Protein AF-A0A7C8YTS1-F1 (afdb_monomer_lite)

Foldseek 3Di:
DPDDAAWALLVLQQQDQAAEEEFDPVVQVVCVVVVNSRYTYHPPGFDLAADPDAQDDQVPNVVVVRCVVSVNSLPNHQAYEQAYDQDRRSVNRLVNCCSSSPVNRYDYDDDDD

pLDDT: mean 94.95, std 5.88, range [52.44, 98.81]

InterPro domains:
  IPR006171 TOPRIM domain [PF13662] (18-103)
  IPR006171 TOPRIM domain [SM00493] (17-106)
  IPR027032 Twinkle-like protein [PTHR12873] (3-113)
  IPR034154 Archaeal primase DnaG/twinkle-like, TOPRIM domain [cd01029] (19-112)

Secondary structure (DSSP, 8-state):
-------BTGGGGTT-SEEEEESSHHHHHHHHHTT--SEEE-SS---SS--SSPPPPTTT-GGGHHHHHTHHHHTT-SEEEEE--SSHHHHHHHHHHHHHH-GGGEEE-----

Sequence (113 aa):
ADTEKIFYGLDDIRNASDIIIVEGEIDKLAMEEAGFLNCVSVPDGAPPKISSKDVPAPDQDTKYQYLWNCKEYFEKASRIILATDGDPPGQALAEELARRLGRERCWRVKWPK

Organism: Opuntia streptacantha (NCBI:txid393608)

Structure (mmCIF, N/CA/C/O backbone):
data_AF-A0A7C8YTS1-F1
#
_entry.id   AF-A0A7C8YTS1-F1
#
loop_
_atom_site.group_PDB
_atom_site.id
_atom_site.type_symbol
_atom_site.label_atom_id
_atom_site.label_alt_id
_atom_site.label_comp_id
_atom_site.label_asym_id
_atom_site.label_entity_id
_atom_site.label_seq_id
_atom_site.pdbx_PDB_ins_code
_atom_site.Cartn_x
_atom_site.Cartn_y
_atom_site.Cartn_z
_atom_site.occupancy
_atom_site.B_iso_or_equiv
_atom_site.auth_seq_id
_atom_site.auth_comp_id
_atom_site.auth_asym_id
_atom_site.auth_atom_id
_atom_site.pdbx_PDB_model_num
ATOM 1 N N . ALA A 1 1 ? 1.771 22.086 -10.070 1.00 52.44 1 ALA A N 1
ATOM 2 C CA . ALA A 1 1 ? 0.427 21.520 -9.867 1.00 52.44 1 ALA A CA 1
ATOM 3 C C . ALA A 1 1 ? 0.248 21.376 -8.369 1.00 52.44 1 ALA A C 1
ATOM 5 O O . ALA A 1 1 ? 1.112 20.779 -7.742 1.00 52.44 1 ALA A O 1
ATOM 6 N N . ASP A 1 2 ? -0.765 22.029 -7.811 1.00 68.81 2 ASP A N 1
ATOM 7 C CA . ASP A 1 2 ? -0.973 22.207 -6.367 1.00 68.81 2 ASP A CA 1
ATOM 8 C C . ASP A 1 2 ? -1.916 21.117 -5.830 1.00 68.81 2 ASP A C 1
ATOM 10 O O . ASP A 1 2 ? -2.982 21.386 -5.288 1.00 68.81 2 ASP A O 1
ATOM 14 N N . THR A 1 3 ? -1.594 19.861 -6.143 1.00 81.25 3 THR A N 1
ATOM 15 C CA . THR A 1 3 ? -2.455 18.707 -5.865 1.00 81.25 3 THR A CA 1
ATOM 16 C C . THR A 1 3 ? -1.690 17.688 -5.046 1.00 81.25 3 THR A C 1
ATOM 18 O O . THR A 1 3 ? -0.566 17.320 -5.399 1.00 81.25 3 THR A O 1
ATOM 21 N N . GLU A 1 4 ? -2.309 17.214 -3.972 1.00 87.00 4 GLU A N 1
ATOM 22 C CA . GLU A 1 4 ? -1.727 16.196 -3.109 1.00 87.00 4 GLU A CA 1
ATOM 23 C C . GLU A 1 4 ? -1.659 14.845 -3.819 1.00 87.00 4 GLU A C 1
ATOM 25 O O . GLU A 1 4 ? -2.577 14.430 -4.527 1.00 87.00 4 GLU A O 1
ATOM 30 N N . LYS A 1 5 ? -0.548 14.139 -3.612 1.00 92.12 5 LYS A N 1
ATOM 31 C CA . LYS A 1 5 ? -0.393 12.769 -4.084 1.00 92.12 5 LYS A CA 1
ATOM 32 C C . LYS A 1 5 ? -1.095 11.828 -3.106 1.00 92.12 5 LYS A C 1
ATOM 34 O O . LYS A 1 5 ? -0.799 11.874 -1.913 1.00 92.12 5 LYS A O 1
ATOM 39 N N . ILE A 1 6 ? -1.997 10.995 -3.613 1.00 96.38 6 ILE A N 1
ATOM 40 C CA . ILE A 1 6 ? -2.816 10.054 -2.836 1.00 96.38 6 ILE A CA 1
ATOM 41 C C . ILE A 1 6 ? -2.876 8.690 -3.534 1.00 96.38 6 ILE A C 1
ATOM 43 O O . ILE A 1 6 ? -2.439 8.555 -4.675 1.00 96.38 6 ILE A O 1
ATOM 47 N N . PHE A 1 7 ? -3.421 7.687 -2.849 1.00 97.75 7 PHE A N 1
ATOM 48 C CA . PHE A 1 7 ? -3.744 6.391 -3.446 1.00 97.75 7 PHE A CA 1
ATOM 49 C C . PHE A 1 7 ? -4.940 6.474 -4.402 1.00 97.75 7 PHE A C 1
ATOM 51 O O . PHE A 1 7 ? -5.879 7.237 -4.165 1.00 97.75 7 PHE A O 1
ATOM 58 N N . TYR A 1 8 ? -4.957 5.618 -5.424 1.00 97.88 8 TYR A N 1
ATOM 59 C CA . TYR A 1 8 ? -6.164 5.370 -6.214 1.00 97.88 8 TYR A CA 1
ATOM 60 C C . TYR A 1 8 ? -7.085 4.386 -5.472 1.00 97.88 8 TYR A C 1
ATOM 62 O O . TYR A 1 8 ? -6.616 3.355 -4.991 1.00 97.88 8 TYR A O 1
ATOM 70 N N . GLY A 1 9 ? -8.382 4.706 -5.365 1.00 97.31 9 GLY A N 1
ATOM 71 C CA . GLY A 1 9 ? -9.376 3.897 -4.634 1.00 97.31 9 GLY A CA 1
ATOM 72 C C . GLY A 1 9 ? -9.523 4.225 -3.140 1.00 97.31 9 GLY A C 1
ATOM 73 O O . GLY A 1 9 ? -9.987 3.399 -2.368 1.00 97.31 9 GLY A O 1
ATOM 74 N N . LEU A 1 10 ? -9.105 5.410 -2.682 1.00 96.75 10 LEU A N 1
ATOM 75 C CA . LEU A 1 10 ? -9.022 5.717 -1.245 1.00 96.75 10 LEU A CA 1
ATOM 76 C C . LEU A 1 10 ? -10.364 5.605 -0.484 1.00 96.75 10 LEU A C 1
ATOM 78 O O . LEU A 1 10 ? -10.385 5.234 0.691 1.00 96.75 10 LEU A O 1
ATOM 82 N N . ASP A 1 11 ? -11.489 5.889 -1.146 1.00 96.38 11 ASP A N 1
ATOM 83 C CA . ASP A 1 11 ? -12.825 5.750 -0.547 1.00 96.38 11 ASP A CA 1
ATOM 84 C C . ASP A 1 11 ? -13.157 4.294 -0.172 1.00 96.38 11 ASP A C 1
ATOM 86 O O . ASP A 1 11 ? -13.862 4.061 0.814 1.00 96.38 11 ASP A O 1
ATOM 90 N N . ASP A 1 12 ? -12.571 3.329 -0.883 1.00 96.81 12 ASP A N 1
ATOM 91 C CA . ASP A 1 12 ? -12.811 1.892 -0.724 1.00 96.81 12 ASP A CA 1
ATOM 92 C C . ASP A 1 12 ? -12.248 1.351 0.608 1.00 96.81 12 ASP A C 1
ATOM 94 O O . ASP A 1 12 ? -12.662 0.300 1.101 1.00 96.81 12 ASP A O 1
ATOM 98 N N . ILE A 1 13 ? -11.335 2.095 1.251 1.00 96.94 13 ILE A N 1
ATOM 99 C CA . ILE A 1 13 ? -10.650 1.667 2.483 1.00 96.94 13 ILE A CA 1
ATOM 100 C C . ILE A 1 13 ? -11.037 2.455 3.741 1.00 96.94 13 ILE A C 1
ATOM 102 O O . ILE A 1 13 ? -10.593 2.097 4.831 1.00 96.94 13 ILE A O 1
ATOM 106 N N . ARG A 1 14 ? -11.896 3.486 3.649 1.00 93.00 14 ARG A N 1
ATOM 107 C CA . ARG A 1 14 ? -12.185 4.454 4.741 1.00 93.00 14 ARG A CA 1
ATOM 108 C C . ARG A 1 14 ? -12.579 3.830 6.093 1.00 93.00 14 ARG A C 1
ATOM 110 O O . ARG A 1 14 ? -12.416 4.462 7.134 1.00 93.00 14 ARG A O 1
ATOM 117 N N . ASN A 1 15 ? -13.100 2.603 6.112 1.00 91.44 15 ASN A N 1
ATOM 118 C CA . ASN A 1 15 ? -13.419 1.866 7.342 1.00 91.44 15 ASN A CA 1
ATOM 119 C C . ASN A 1 15 ? -13.031 0.380 7.276 1.00 91.44 15 ASN A C 1
ATOM 121 O O . ASN A 1 15 ? -13.584 -0.433 8.018 1.00 91.44 15 ASN A O 1
ATOM 125 N N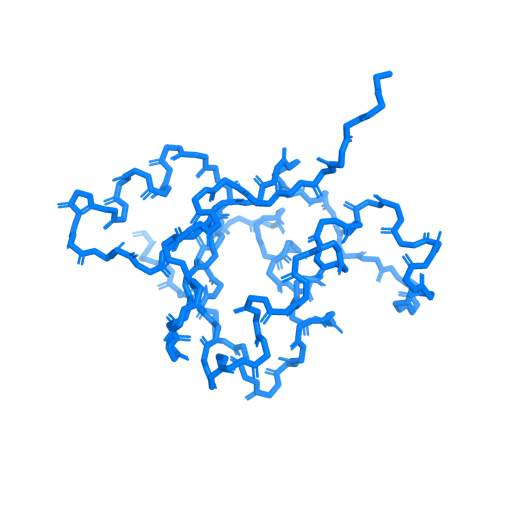 . ALA A 1 16 ? -12.117 0.013 6.381 1.00 95.44 16 ALA A N 1
ATOM 126 C CA . ALA A 1 16 ? -11.730 -1.375 6.197 1.00 95.44 16 ALA A CA 1
ATO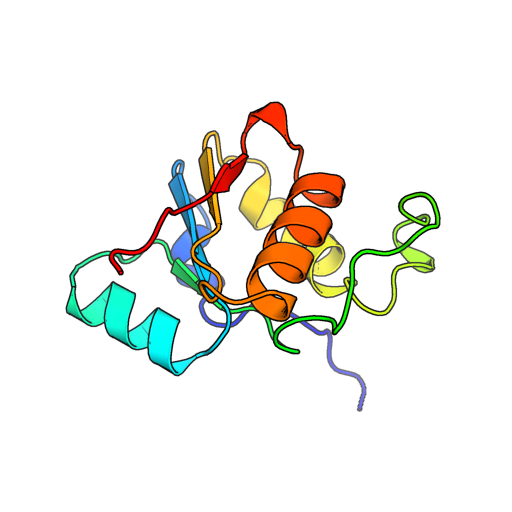M 127 C C . ALA A 1 16 ? -10.766 -1.830 7.308 1.00 95.44 16 ALA A C 1
ATOM 129 O O . ALA A 1 16 ? -9.822 -1.125 7.665 1.00 95.44 16 ALA A O 1
ATOM 130 N N . SER A 1 17 ? -11.003 -3.019 7.870 1.00 96.12 17 SER A N 1
ATOM 131 C CA . SER A 1 17 ? -10.076 -3.653 8.821 1.00 96.12 17 SER A CA 1
ATOM 132 C C . SER A 1 17 ? -8.899 -4.321 8.109 1.00 96.12 17 SER A C 1
ATOM 134 O O . SER A 1 17 ? -7.774 -4.303 8.606 1.00 96.12 17 SER A O 1
ATOM 136 N N . ASP A 1 18 ? -9.178 -4.878 6.931 1.00 97.75 18 ASP A N 1
ATOM 137 C CA . ASP A 1 18 ? -8.206 -5.435 6.004 1.00 97.75 18 ASP A CA 1
ATOM 138 C C . ASP A 1 18 ? -8.064 -4.471 4.826 1.00 97.75 18 ASP A C 1
ATOM 140 O O . ASP A 1 18 ? -9.074 -4.063 4.259 1.00 97.75 18 ASP A O 1
ATOM 144 N N . ILE A 1 19 ? -6.843 -4.137 4.425 1.00 98.62 19 ILE A N 1
ATOM 145 C CA . ILE A 1 19 ? -6.570 -3.304 3.248 1.00 98.62 19 ILE A CA 1
ATOM 146 C C . ILE A 1 19 ? -5.604 -4.040 2.334 1.00 98.62 19 ILE A C 1
ATOM 148 O O . ILE A 1 19 ? -4.615 -4.595 2.807 1.00 98.62 19 ILE A O 1
ATOM 152 N N . ILE A 1 20 ? -5.861 -4.018 1.031 1.00 98.81 20 ILE A N 1
ATOM 153 C CA . ILE A 1 20 ? -4.959 -4.542 0.008 1.00 98.81 20 ILE A CA 1
ATOM 154 C C . ILE A 1 20 ? -4.303 -3.364 -0.711 1.00 98.81 20 ILE A C 1
ATOM 156 O O . ILE A 1 20 ? -4.983 -2.427 -1.121 1.00 98.81 20 ILE A O 1
ATOM 160 N N . ILE A 1 21 ? -2.980 -3.404 -0.846 1.00 98.75 21 ILE A N 1
ATOM 161 C CA . ILE A 1 21 ? -2.216 -2.445 -1.643 1.00 98.75 21 ILE A CA 1
ATOM 162 C C . ILE A 1 21 ? -1.597 -3.191 -2.820 1.00 98.75 21 ILE A C 1
ATOM 164 O O . ILE A 1 21 ? -0.808 -4.117 -2.611 1.00 98.75 21 ILE A O 1
ATOM 168 N N . VAL A 1 22 ? -1.934 -2.761 -4.031 1.00 98.69 22 VAL A N 1
ATOM 169 C CA . VAL A 1 22 ? -1.358 -3.236 -5.298 1.00 98.69 22 VAL A CA 1
ATOM 170 C C . VAL A 1 22 ? -0.497 -2.151 -5.949 1.00 98.69 22 VAL A C 1
ATOM 172 O O . VAL A 1 22 ? -0.447 -1.010 -5.476 1.00 98.69 22 VAL A O 1
ATOM 175 N N . GLU A 1 23 ? 0.227 -2.509 -7.008 1.00 97.88 23 GLU A N 1
ATOM 176 C CA . GLU A 1 23 ? 1.165 -1.595 -7.656 1.00 97.88 23 GLU A CA 1
ATOM 177 C C . GLU A 1 23 ? 0.487 -0.655 -8.660 1.00 97.88 23 GLU A C 1
ATOM 179 O O . GLU A 1 23 ? 0.703 0.554 -8.576 1.00 97.88 23 GLU A O 1
ATOM 184 N N . GLY A 1 24 ? -0.351 -1.182 -9.560 1.00 97.75 24 GLY A N 1
ATOM 185 C CA . GLY A 1 24 ? -0.997 -0.401 -10.619 1.00 97.75 24 GLY A CA 1
ATOM 186 C C . GLY A 1 24 ? -2.516 -0.283 -10.490 1.00 97.75 24 GLY A C 1
ATOM 187 O O . GLY A 1 24 ? -3.179 -1.071 -9.814 1.00 97.75 24 GLY A O 1
ATOM 188 N N . GLU A 1 25 ? -3.103 0.697 -11.182 1.00 98.19 25 GLU A N 1
ATOM 189 C CA . GLU A 1 25 ? -4.558 0.895 -11.197 1.00 98.19 25 GLU A CA 1
ATOM 190 C C . GLU A 1 25 ? -5.299 -0.300 -11.811 1.00 98.19 25 GLU A C 1
ATOM 192 O O . GLU A 1 25 ? -6.380 -0.658 -11.347 1.00 98.19 25 GLU A O 1
ATOM 197 N N . ILE A 1 26 ? -4.712 -0.954 -12.821 1.00 98.25 26 ILE A N 1
ATOM 198 C CA . ILE A 1 26 ? -5.303 -2.145 -13.455 1.00 98.25 26 ILE A CA 1
ATOM 199 C C . ILE A 1 26 ? -5.401 -3.300 -12.454 1.00 98.25 26 ILE A C 1
ATOM 201 O O . ILE A 1 26 ? -6.421 -3.986 -12.429 1.00 98.25 26 ILE A O 1
ATOM 205 N N . ASP A 1 27 ? -4.400 -3.481 -11.591 1.00 98.12 27 ASP A N 1
ATOM 206 C CA . ASP A 1 27 ? -4.445 -4.511 -10.554 1.00 98.12 27 ASP A CA 1
ATOM 207 C C . ASP A 1 27 ? -5.551 -4.214 -9.545 1.00 98.12 27 ASP A C 1
ATOM 209 O O . ASP A 1 27 ? -6.260 -5.124 -9.127 1.00 98.12 27 ASP A O 1
ATOM 213 N N . LYS A 1 28 ? -5.764 -2.938 -9.193 1.00 98.44 28 LYS A N 1
ATOM 214 C CA . LYS A 1 28 ? -6.852 -2.550 -8.283 1.00 98.44 28 LYS A CA 1
ATOM 215 C C . LYS A 1 28 ? -8.200 -2.915 -8.889 1.00 98.44 28 LYS A C 1
ATOM 217 O O . LYS A 1 28 ? -9.025 -3.513 -8.205 1.00 98.44 28 LYS A O 1
ATOM 222 N N . LEU A 1 29 ? -8.401 -2.605 -10.170 1.00 98.50 29 LEU A N 1
ATOM 223 C CA . LEU A 1 29 ? -9.618 -2.984 -10.890 1.00 98.50 29 LEU A CA 1
ATOM 224 C C . LEU A 1 29 ? -9.773 -4.511 -10.960 1.00 98.50 29 LEU A C 1
ATOM 226 O O . LEU A 1 29 ? -10.862 -5.024 -10.737 1.00 98.50 29 LEU A O 1
ATOM 230 N N . ALA A 1 30 ? -8.690 -5.257 -11.193 1.00 98.38 30 ALA A N 1
ATOM 231 C CA . ALA A 1 30 ? -8.728 -6.719 -11.191 1.00 98.38 30 ALA A CA 1
ATOM 232 C C . ALA A 1 30 ? -9.114 -7.296 -9.816 1.00 98.38 30 ALA A C 1
ATOM 234 O O . ALA A 1 30 ? -9.852 -8.280 -9.743 1.00 98.38 30 ALA A O 1
ATOM 235 N N . MET A 1 31 ? -8.656 -6.677 -8.723 1.00 98.19 31 MET A N 1
ATOM 236 C CA . MET A 1 31 ? -9.063 -7.041 -7.364 1.00 98.19 31 MET A CA 1
ATOM 237 C C . MET A 1 31 ? -10.559 -6.791 -7.144 1.00 98.19 31 MET A C 1
ATOM 239 O O . MET A 1 31 ? -11.236 -7.657 -6.589 1.00 98.19 31 MET A O 1
ATOM 243 N N . GLU A 1 32 ? -11.096 -5.668 -7.629 1.00 97.62 32 GLU A N 1
ATOM 244 C CA . GLU A 1 32 ? -12.534 -5.378 -7.561 1.00 97.62 32 GLU A CA 1
ATOM 245 C C . GLU A 1 32 ? -13.376 -6.369 -8.364 1.00 97.62 32 GLU A C 1
ATOM 247 O O . GLU A 1 32 ? -14.358 -6.893 -7.837 1.00 97.62 32 GLU A O 1
ATOM 252 N N . GLU A 1 33 ? -12.968 -6.687 -9.594 1.00 98.44 33 GLU A N 1
ATOM 253 C CA . GLU A 1 33 ? -13.613 -7.710 -10.430 1.00 98.44 33 GLU A CA 1
ATOM 254 C C . GLU A 1 33 ? -13.608 -9.089 -9.748 1.00 98.44 33 GLU A C 1
ATOM 256 O O . GLU A 1 33 ? -14.557 -9.864 -9.867 1.00 98.44 33 GLU A O 1
ATOM 261 N N . ALA A 1 34 ? -12.565 -9.391 -8.969 1.00 97.88 34 ALA A N 1
ATOM 262 C CA . ALA A 1 34 ? -12.475 -10.602 -8.156 1.00 97.88 34 ALA A CA 1
ATOM 263 C C . ALA A 1 34 ? -13.268 -10.532 -6.829 1.00 97.88 34 ALA A C 1
ATOM 265 O O . ALA A 1 34 ? -13.284 -11.508 -6.076 1.00 97.88 34 ALA A O 1
ATOM 266 N N . GLY A 1 35 ? -13.940 -9.414 -6.536 1.00 98.06 35 GLY A N 1
ATOM 267 C CA . GLY A 1 35 ? -14.771 -9.213 -5.345 1.00 98.06 35 GLY A CA 1
ATOM 268 C C . GLY A 1 35 ? -14.038 -8.643 -4.125 1.00 98.06 35 GLY A C 1
ATOM 269 O O . GLY A 1 35 ? -14.613 -8.596 -3.035 1.00 98.06 35 GLY A O 1
ATOM 270 N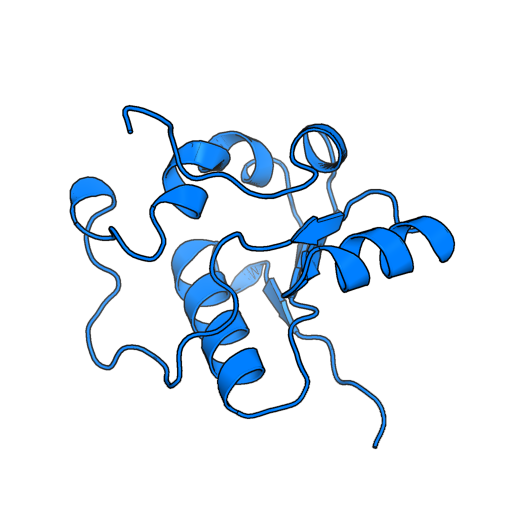 N . PHE A 1 36 ? -12.789 -8.199 -4.276 1.00 97.94 36 PHE A N 1
ATOM 271 C CA . PHE A 1 36 ? -12.013 -7.549 -3.219 1.00 97.94 36 PHE A CA 1
ATOM 272 C C . PHE A 1 36 ? -12.144 -6.027 -3.308 1.00 97.94 36 PHE A C 1
ATOM 274 O O . PHE A 1 36 ? -11.362 -5.347 -3.967 1.00 97.94 36 PHE A O 1
ATOM 281 N N . LEU A 1 37 ? -13.136 -5.493 -2.598 1.00 97.06 37 LEU A N 1
ATOM 282 C CA . LEU A 1 37 ? -13.502 -4.070 -2.622 1.00 97.06 37 LEU A CA 1
ATOM 283 C C . LEU A 1 37 ? -12.733 -3.209 -1.610 1.00 97.06 37 LEU A C 1
ATOM 285 O O . LEU A 1 37 ? -13.109 -2.079 -1.356 1.00 97.06 37 LEU A O 1
ATOM 289 N N . ASN A 1 38 ? -11.700 -3.747 -0.969 1.00 98.00 38 ASN A N 1
ATOM 290 C CA . ASN A 1 38 ? -10.887 -3.078 0.049 1.00 98.00 38 ASN A CA 1
ATOM 291 C C . ASN A 1 38 ? -9.447 -2.883 -0.453 1.00 98.00 38 ASN A C 1
ATOM 293 O O . ASN A 1 38 ? -8.483 -3.204 0.249 1.00 98.00 38 ASN A O 1
ATOM 297 N N . CYS A 1 39 ? -9.308 -2.421 -1.697 1.00 98.50 39 CYS A N 1
ATOM 298 C CA . CYS A 1 39 ? -8.048 -2.376 -2.430 1.00 98.50 39 CYS A CA 1
ATOM 299 C C . CYS A 1 39 ? -7.714 -0.964 -2.925 1.00 98.50 39 CYS A C 1
ATOM 301 O O . CYS A 1 39 ? -8.569 -0.265 -3.461 1.00 98.50 39 CYS A O 1
ATOM 303 N N . VAL A 1 40 ? -6.442 -0.586 -2.811 1.00 98.69 40 VAL A N 1
ATOM 304 C CA . VAL A 1 40 ? -5.882 0.655 -3.359 1.00 98.69 40 VAL A CA 1
ATOM 305 C C . VAL A 1 40 ? -4.619 0.376 -4.169 1.00 98.69 40 VAL A C 1
ATOM 307 O O . VAL A 1 40 ? -3.907 -0.584 -3.875 1.00 98.69 40 VAL A O 1
ATOM 310 N N . SER A 1 41 ? -4.295 1.229 -5.144 1.00 98.62 41 SER A N 1
ATOM 311 C CA . SER A 1 41 ? -2.995 1.192 -5.834 1.00 98.62 41 SER A CA 1
ATOM 312 C C . SER A 1 41 ? -2.127 2.402 -5.494 1.00 98.62 41 SER A C 1
ATOM 314 O O . SER A 1 41 ? -2.630 3.494 -5.193 1.00 98.62 41 SER A O 1
ATOM 316 N N . VAL A 1 42 ? -0.806 2.202 -5.503 1.00 98.12 42 VAL A N 1
ATOM 317 C CA . VAL A 1 42 ? 0.153 3.298 -5.307 1.00 98.12 42 VAL A CA 1
ATOM 318 C C . VAL A 1 42 ? 0.187 4.221 -6.537 1.00 98.12 42 VAL A C 1
ATOM 320 O O . VAL A 1 42 ? -0.020 3.759 -7.653 1.00 98.12 42 VAL A O 1
ATOM 323 N N . PRO A 1 43 ? 0.484 5.520 -6.371 1.00 95.44 43 PRO A N 1
ATOM 324 C CA . PRO A 1 43 ? 0.445 6.479 -7.481 1.00 95.44 43 PRO A CA 1
ATOM 325 C C . PRO A 1 43 ? 1.698 6.505 -8.377 1.00 95.44 43 PRO A C 1
ATOM 327 O O . PRO A 1 43 ? 1.648 7.084 -9.455 1.00 95.44 43 PRO A O 1
ATOM 330 N N . ASP A 1 44 ? 2.833 5.946 -7.936 1.00 91.31 44 ASP A N 1
ATOM 331 C CA . ASP A 1 44 ? 4.130 6.051 -8.641 1.00 91.31 44 ASP A CA 1
ATOM 332 C C . ASP A 1 44 ? 4.773 4.697 -8.988 1.00 91.31 44 ASP A C 1
ATOM 334 O O . ASP A 1 44 ? 5.951 4.654 -9.358 1.00 91.31 44 ASP A O 1
ATOM 338 N N . GLY A 1 45 ? 4.043 3.591 -8.821 1.00 90.69 45 GLY A N 1
ATOM 339 C CA . GLY A 1 45 ? 4.589 2.240 -8.972 1.00 90.69 45 GLY A CA 1
ATOM 340 C C . GLY A 1 45 ? 5.788 1.946 -8.057 1.00 90.69 45 GLY A C 1
ATOM 341 O O . GLY A 1 45 ? 6.014 2.608 -7.032 1.00 90.69 45 GLY A O 1
ATOM 342 N N . ALA A 1 46 ? 6.575 0.929 -8.411 1.00 93.88 46 ALA A N 1
ATOM 343 C CA . ALA A 1 46 ? 7.685 0.464 -7.591 1.00 93.88 46 ALA A CA 1
ATOM 344 C C . ALA A 1 46 ? 8.996 1.273 -7.718 1.00 93.88 46 ALA A C 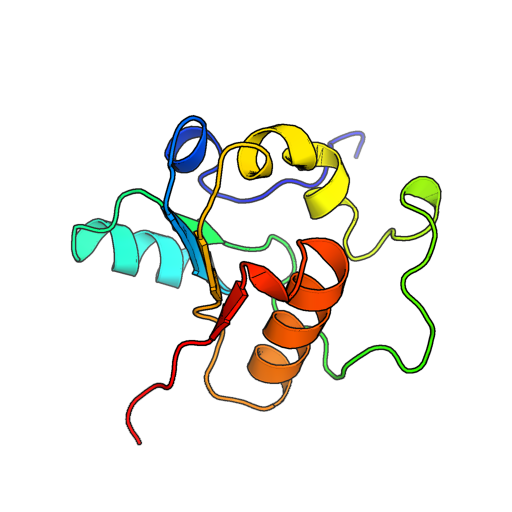1
ATOM 346 O O . ALA A 1 46 ? 9.399 1.730 -8.792 1.00 93.88 46 ALA A O 1
ATOM 347 N N . PRO A 1 47 ? 9.766 1.417 -6.618 1.00 93.25 47 PRO A N 1
ATOM 348 C CA . PRO A 1 47 ? 11.157 1.837 -6.687 1.00 93.25 47 PRO A CA 1
ATOM 349 C C . PRO A 1 47 ? 12.042 0.730 -7.295 1.00 93.25 47 PRO A C 1
ATOM 351 O O . PRO A 1 47 ? 11.793 -0.452 -7.082 1.00 93.25 47 PRO A O 1
ATOM 354 N N . PRO A 1 48 ? 13.182 1.079 -7.918 1.00 90.56 48 PRO A N 1
ATOM 355 C CA . PRO A 1 48 ? 14.126 0.074 -8.419 1.00 90.56 48 PRO A CA 1
ATOM 356 C C . PRO A 1 48 ? 14.824 -0.716 -7.298 1.00 90.56 48 PRO A C 1
ATOM 358 O O . PRO A 1 48 ? 15.388 -1.778 -7.547 1.00 90.56 48 PRO A O 1
ATOM 361 N N . LYS A 1 49 ? 14.867 -0.168 -6.076 1.00 93.50 49 LYS A N 1
ATOM 362 C CA . LYS A 1 49 ? 15.472 -0.796 -4.896 1.00 93.50 49 LYS A CA 1
ATOM 363 C C . LYS A 1 49 ? 14.974 -0.161 -3.600 1.00 93.50 49 LYS A C 1
ATOM 365 O O . LYS A 1 49 ? 14.530 0.987 -3.590 1.00 93.50 49 LYS A O 1
ATOM 370 N N . ILE A 1 50 ? 15.147 -0.901 -2.510 1.00 93.50 50 ILE A N 1
ATOM 371 C CA . ILE A 1 50 ? 14.905 -0.463 -1.131 1.00 93.50 50 ILE A CA 1
ATOM 372 C C . ILE A 1 50 ? 15.894 0.660 -0.777 1.00 93.50 50 ILE A C 1
ATOM 374 O O . ILE A 1 50 ? 17.056 0.641 -1.202 1.00 93.50 50 ILE A O 1
ATOM 378 N N . SER A 1 51 ? 15.452 1.646 0.004 1.00 91.44 51 SER A N 1
ATOM 379 C CA . SER A 1 51 ? 16.323 2.708 0.504 1.00 91.44 51 SER A CA 1
ATOM 380 C C . SER A 1 51 ? 17.317 2.150 1.522 1.00 91.44 51 SER A C 1
ATOM 382 O O . SER A 1 51 ? 16.926 1.531 2.510 1.00 91.44 51 SER A O 1
ATOM 384 N N . SER A 1 52 ? 18.607 2.434 1.328 1.00 89.88 52 SER A N 1
ATOM 385 C CA . SER A 1 52 ? 19.663 2.097 2.294 1.00 89.88 52 SER A CA 1
ATOM 386 C C . SER A 1 52 ? 19.706 3.035 3.504 1.00 89.88 52 SER A C 1
ATOM 388 O O . SER A 1 52 ? 20.509 2.826 4.406 1.00 89.88 52 SER A O 1
ATOM 390 N N . LYS A 1 53 ? 18.909 4.108 3.490 1.00 91.19 53 LYS A N 1
ATOM 391 C CA . LYS A 1 53 ? 18.781 5.065 4.591 1.00 91.19 53 LYS A CA 1
ATOM 392 C C . LYS A 1 53 ? 17.586 4.690 5.456 1.00 91.19 53 LYS A C 1
ATOM 394 O O . LYS A 1 53 ? 16.676 4.008 4.978 1.00 91.19 53 LYS A O 1
ATOM 399 N N . ASP A 1 54 ? 17.565 5.178 6.689 1.00 92.81 54 ASP A N 1
ATOM 400 C CA . ASP A 1 54 ? 16.382 5.113 7.544 1.00 92.81 54 ASP A CA 1
ATOM 401 C C . ASP A 1 54 ? 15.182 5.826 6.907 1.00 92.81 54 ASP A C 1
ATOM 403 O O . ASP A 1 54 ? 15.330 6.606 5.961 1.00 92.81 54 ASP A O 1
ATOM 407 N N . VAL A 1 55 ? 13.983 5.513 7.405 1.00 93.75 55 VAL A N 1
ATOM 408 C CA . VAL A 1 55 ? 12.760 6.195 6.967 1.00 93.75 55 VAL A CA 1
ATOM 409 C C . VAL A 1 55 ? 12.884 7.665 7.387 1.00 93.75 55 VAL A C 1
ATOM 411 O O . VAL A 1 55 ? 13.069 7.924 8.578 1.00 93.75 55 VAL A O 1
ATOM 414 N N . PRO A 1 56 ? 12.851 8.620 6.441 1.00 93.75 56 PRO A N 1
ATOM 415 C CA . PRO A 1 56 ? 12.949 10.036 6.774 1.00 93.75 56 PRO A CA 1
ATOM 416 C C . PRO A 1 56 ? 11.694 10.514 7.518 1.00 93.75 56 PRO A C 1
ATOM 418 O O . PRO A 1 56 ? 10.679 9.818 7.573 1.00 93.75 56 PRO A O 1
ATOM 421 N N . ALA A 1 57 ? 11.757 11.717 8.090 1.00 94.12 57 ALA A N 1
ATOM 422 C CA . ALA A 1 57 ? 10.581 12.351 8.676 1.00 94.12 57 ALA A CA 1
ATOM 423 C C . ALA A 1 57 ? 9.485 12.580 7.606 1.00 94.12 57 ALA A C 1
ATOM 425 O O . ALA A 1 57 ? 9.826 12.741 6.429 1.00 94.12 57 ALA A O 1
ATOM 426 N N . PRO A 1 58 ? 8.188 12.609 7.980 1.00 92.38 58 PRO A N 1
ATOM 427 C CA . PRO A 1 58 ? 7.082 12.708 7.022 1.00 92.38 58 PRO A CA 1
ATOM 428 C C . PRO A 1 58 ? 7.170 13.876 6.031 1.00 92.38 58 PRO A C 1
ATOM 430 O O . PRO A 1 58 ? 6.770 13.727 4.885 1.00 92.38 58 PRO A O 1
ATOM 433 N N . ASP A 1 59 ? 7.721 15.018 6.444 1.00 91.25 59 ASP A N 1
ATOM 434 C CA . ASP A 1 59 ? 7.922 16.221 5.623 1.00 91.25 59 ASP A CA 1
ATOM 435 C C . ASP A 1 59 ? 9.072 16.093 4.607 1.00 91.25 59 ASP A C 1
ATOM 437 O O . ASP A 1 59 ? 9.170 16.865 3.654 1.00 91.25 59 ASP A O 1
ATOM 441 N N . GLN A 1 60 ? 9.948 15.107 4.799 1.00 92.75 60 GLN A N 1
ATOM 442 C CA . GLN A 1 60 ? 11.123 14.848 3.965 1.00 92.75 60 GLN A CA 1
ATOM 443 C C . GLN A 1 60 ? 10.957 13.603 3.083 1.00 92.75 60 GLN A C 1
ATOM 445 O O . GLN A 1 60 ? 11.769 13.358 2.186 1.00 92.75 60 GLN A O 1
ATOM 450 N N . ASP A 1 61 ? 9.905 12.816 3.303 1.00 93.50 61 ASP A N 1
ATOM 451 C CA . ASP A 1 61 ? 9.635 11.551 2.620 1.00 93.50 61 ASP A CA 1
ATOM 452 C C . ASP A 1 61 ? 8.867 11.740 1.305 1.00 93.50 61 ASP A C 1
ATOM 454 O O . ASP A 1 61 ? 7.867 11.080 1.027 1.00 93.50 61 ASP A O 1
ATOM 458 N N . THR A 1 62 ? 9.349 12.658 0.472 1.00 91.19 62 THR A N 1
ATOM 459 C CA . THR A 1 62 ? 8.647 13.158 -0.723 1.00 91.19 62 THR A CA 1
ATOM 460 C C . THR A 1 62 ? 8.180 12.063 -1.684 1.00 91.19 62 THR A C 1
ATOM 462 O O . THR A 1 62 ? 7.102 12.172 -2.266 1.00 91.19 62 THR A O 1
ATOM 465 N N . LYS A 1 63 ? 8.957 10.981 -1.835 1.00 91.94 63 LYS A N 1
ATOM 466 C CA . LYS A 1 63 ? 8.596 9.835 -2.684 1.00 91.94 63 LYS A CA 1
ATOM 467 C C . LYS A 1 63 ? 7.369 9.083 -2.164 1.00 91.94 63 LYS A C 1
ATOM 469 O O . LYS A 1 63 ? 6.572 8.599 -2.956 1.00 91.94 63 LYS A O 1
ATOM 474 N N . TYR A 1 64 ? 7.226 8.984 -0.849 1.00 95.31 64 TYR A N 1
ATOM 475 C CA . TYR A 1 64 ? 6.160 8.233 -0.195 1.00 95.31 64 TYR A CA 1
ATOM 476 C C . TYR A 1 64 ? 5.168 9.147 0.526 1.00 95.31 64 TYR A C 1
ATOM 478 O O . TYR A 1 64 ? 4.425 8.697 1.396 1.00 95.31 64 TYR A O 1
ATOM 486 N N . GLN A 1 65 ? 5.118 10.424 0.129 1.00 95.31 65 GLN A N 1
ATOM 487 C CA . GLN A 1 65 ? 4.266 11.449 0.730 1.00 95.31 65 GLN A CA 1
ATOM 488 C C . GLN A 1 65 ? 2.793 11.024 0.805 1.00 95.31 65 GLN A C 1
ATOM 490 O O . GLN A 1 65 ? 2.099 11.344 1.764 1.00 95.31 65 GLN A O 1
ATOM 495 N N . TYR A 1 66 ? 2.337 10.237 -0.171 1.00 95.94 66 TYR A N 1
ATOM 496 C CA . TYR A 1 66 ? 0.978 9.707 -0.233 1.00 95.94 66 TYR A CA 1
ATOM 497 C C . TYR A 1 66 ? 0.594 8.824 0.962 1.00 95.94 66 TYR A C 1
ATOM 499 O O . TYR A 1 66 ? -0.571 8.794 1.344 1.00 95.94 66 TYR A O 1
ATOM 507 N N . LEU A 1 67 ? 1.553 8.151 1.606 1.00 96.50 67 LEU A N 1
ATOM 508 C CA . LEU A 1 67 ? 1.295 7.401 2.839 1.00 96.50 67 LEU A CA 1
ATOM 509 C C . LEU A 1 67 ? 0.967 8.324 4.009 1.00 96.50 67 LEU A C 1
ATOM 511 O O . LEU A 1 67 ? 0.127 7.992 4.842 1.00 96.50 67 LEU A O 1
ATOM 515 N N . TRP A 1 68 ? 1.625 9.480 4.067 1.00 95.25 68 TRP A N 1
ATOM 516 C CA . TRP A 1 68 ? 1.405 10.475 5.110 1.00 95.25 68 TRP A CA 1
ATOM 517 C C . TRP A 1 68 ? 0.110 11.245 4.865 1.00 95.25 68 TRP A C 1
ATOM 519 O O . TRP A 1 68 ? -0.691 11.382 5.786 1.00 95.25 68 TRP A O 1
ATOM 529 N N . ASN A 1 69 ? -0.136 11.645 3.615 1.00 94.94 69 ASN A N 1
ATOM 530 C CA . ASN A 1 69 ? -1.365 12.327 3.204 1.00 94.94 69 ASN A CA 1
ATOM 531 C C . ASN A 1 69 ? -2.611 11.468 3.468 1.00 94.94 69 ASN A C 1
ATOM 533 O O . ASN A 1 69 ? -3.662 11.986 3.821 1.00 94.94 69 ASN A O 1
ATOM 537 N N . CYS A 1 70 ? -2.491 10.144 3.332 1.00 96.12 70 CYS A N 1
ATOM 538 C CA . CYS A 1 70 ? -3.600 9.209 3.513 1.00 96.12 70 CYS A CA 1
ATOM 539 C C . CYS A 1 70 ? -3.548 8.439 4.842 1.00 96.12 70 CYS A C 1
ATOM 541 O O . CYS A 1 70 ? -4.248 7.437 4.986 1.00 96.12 70 CYS A O 1
ATOM 543 N N . LYS A 1 71 ? -2.729 8.866 5.815 1.00 95.12 71 LYS A N 1
ATOM 544 C CA . LYS A 1 71 ? -2.452 8.095 7.041 1.00 95.12 71 LYS A CA 1
ATOM 545 C C . LYS A 1 71 ? -3.719 7.675 7.792 1.00 95.12 71 LYS A C 1
ATOM 547 O O . LYS A 1 71 ? -3.806 6.525 8.217 1.00 95.12 71 LYS A O 1
ATOM 552 N N . GLU A 1 72 ? -4.696 8.575 7.904 1.00 95.25 72 GLU A N 1
ATOM 553 C CA . GLU A 1 72 ? -5.960 8.351 8.623 1.00 95.25 72 GLU A CA 1
ATOM 554 C C . GLU A 1 72 ? -6.746 7.131 8.108 1.00 95.25 72 GLU A C 1
ATOM 556 O O . GLU A 1 72 ? -7.375 6.417 8.889 1.00 95.25 72 GLU A O 1
ATOM 561 N N . TYR A 1 73 ? -6.639 6.818 6.812 1.00 96.12 73 TYR A N 1
ATOM 562 C CA . TYR A 1 73 ? -7.325 5.681 6.193 1.00 96.12 73 TYR A CA 1
ATOM 563 C C . TYR A 1 73 ? -6.732 4.337 6.632 1.00 96.12 73 TYR A C 1
ATOM 565 O O . TYR A 1 73 ? -7.422 3.322 6.630 1.00 96.12 73 TYR A O 1
ATOM 573 N N . PHE A 1 74 ? -5.467 4.326 7.060 1.00 96.12 74 PHE A N 1
ATOM 574 C CA . PHE A 1 74 ? -4.773 3.121 7.510 1.00 96.12 74 PHE A CA 1
ATOM 575 C C . PHE A 1 74 ? -4.795 2.947 9.032 1.00 96.12 74 PHE A C 1
ATOM 577 O O . PHE A 1 74 ? -4.343 1.915 9.521 1.00 96.12 74 PHE A O 1
ATOM 584 N N . GLU A 1 75 ? -5.286 3.910 9.817 1.00 92.12 75 GLU A N 1
ATOM 585 C CA . GLU A 1 75 ? -5.235 3.833 11.288 1.00 92.12 75 GLU A CA 1
ATOM 586 C C . GLU A 1 75 ? -6.096 2.699 11.855 1.00 92.12 75 GLU A C 1
ATOM 588 O O . GLU A 1 75 ? -5.695 2.038 12.811 1.00 92.12 75 GLU A O 1
ATOM 593 N N . LYS A 1 76 ? -7.251 2.430 11.236 1.00 89.88 76 LYS A N 1
ATOM 594 C CA . LYS A 1 76 ? -8.172 1.357 11.653 1.00 89.88 76 LYS A CA 1
ATOM 595 C C . LYS A 1 76 ? -7.800 -0.020 11.103 1.00 89.88 76 LYS A C 1
ATOM 597 O O . LYS A 1 76 ? -8.358 -1.020 11.554 1.00 89.88 76 LYS A O 1
ATOM 602 N N . ALA A 1 77 ? -6.882 -0.077 10.141 1.00 95.75 77 ALA A N 1
ATOM 603 C CA . ALA A 1 77 ? -6.479 -1.325 9.521 1.00 95.75 77 ALA A CA 1
ATOM 604 C C . ALA A 1 77 ? -5.661 -2.164 10.510 1.00 95.75 77 ALA A C 1
ATOM 606 O O . ALA A 1 77 ? -4.542 -1.800 10.893 1.00 95.75 77 ALA A O 1
ATOM 607 N N . SER A 1 78 ? -6.218 -3.309 10.901 1.00 95.81 78 SER A N 1
ATOM 608 C CA . SER A 1 78 ? -5.493 -4.352 11.629 1.00 95.81 78 SER A CA 1
ATOM 609 C C . SER A 1 78 ? -4.585 -5.147 10.693 1.00 95.81 78 SER A C 1
ATOM 611 O O . SER A 1 78 ? -3.633 -5.781 11.149 1.00 95.81 78 SER A O 1
ATOM 613 N N . ARG A 1 79 ? -4.876 -5.100 9.387 1.00 98.06 79 ARG A N 1
ATOM 614 C CA . ARG A 1 79 ? -4.193 -5.865 8.356 1.00 98.06 79 ARG A CA 1
ATOM 615 C C . ARG A 1 79 ? -3.986 -5.090 7.077 1.00 98.06 79 ARG A C 1
ATOM 617 O O . ARG A 1 79 ? -4.933 -4.590 6.486 1.00 98.06 79 ARG A O 1
ATOM 624 N N . ILE A 1 80 ? -2.745 -5.098 6.605 1.00 98.62 80 ILE A N 1
ATOM 625 C CA . ILE A 1 80 ? -2.359 -4.538 5.315 1.00 98.62 80 ILE A CA 1
ATOM 626 C C . ILE A 1 80 ? -1.702 -5.643 4.488 1.00 98.62 80 ILE A C 1
ATOM 628 O O . ILE A 1 80 ? -0.673 -6.197 4.868 1.00 98.62 80 ILE A O 1
ATOM 632 N N . ILE A 1 81 ? -2.313 -5.991 3.364 1.00 98.69 81 ILE A N 1
ATOM 633 C CA . ILE A 1 81 ? -1.859 -7.016 2.431 1.00 98.69 81 ILE A CA 1
ATOM 634 C C . ILE A 1 81 ? -1.137 -6.312 1.285 1.00 98.69 81 ILE A C 1
ATOM 636 O O . ILE A 1 81 ? -1.732 -5.562 0.520 1.00 98.69 81 ILE A O 1
ATOM 640 N N . LEU A 1 82 ? 0.162 -6.552 1.179 1.00 98.62 82 LEU A N 1
ATOM 641 C CA . LEU A 1 82 ? 1.040 -6.019 0.149 1.00 98.62 82 LEU A CA 1
ATOM 642 C C . LEU A 1 82 ? 1.059 -7.008 -1.019 1.00 98.62 82 LEU A C 1
ATOM 644 O O . LEU A 1 82 ? 1.746 -8.035 -0.970 1.00 98.62 82 LEU A O 1
ATOM 648 N N . ALA A 1 83 ? 0.255 -6.699 -2.029 1.00 98.31 83 ALA A N 1
ATOM 649 C CA . ALA A 1 83 ? 0.041 -7.468 -3.248 1.00 98.31 83 ALA A CA 1
ATOM 650 C C . ALA A 1 83 ? 0.729 -6.784 -4.444 1.00 98.31 83 ALA A C 1
ATOM 652 O O . ALA A 1 83 ? 0.138 -6.626 -5.505 1.00 98.31 83 ALA A O 1
ATOM 653 N N . THR A 1 84 ? 1.970 -6.338 -4.243 1.00 97.88 84 THR A N 1
ATOM 654 C CA . THR A 1 84 ? 2.814 -5.742 -5.289 1.00 97.88 84 THR A CA 1
ATOM 655 C C . THR A 1 84 ? 3.346 -6.808 -6.246 1.00 97.88 84 THR A C 1
ATOM 657 O O . THR A 1 84 ? 3.220 -8.012 -5.975 1.00 97.88 84 THR A O 1
ATOM 660 N N . ASP A 1 85 ? 3.974 -6.377 -7.339 1.00 96.94 85 ASP A N 1
ATOM 661 C CA . ASP A 1 85 ? 4.518 -7.280 -8.347 1.00 96.94 85 ASP A CA 1
ATOM 662 C C . ASP A 1 85 ? 5.509 -8.293 -7.753 1.00 96.94 85 ASP A C 1
ATOM 664 O O . ASP A 1 85 ? 6.263 -8.034 -6.808 1.00 96.94 85 ASP A O 1
ATOM 668 N N . GLY A 1 86 ? 5.499 -9.506 -8.312 1.00 94.88 86 GLY A N 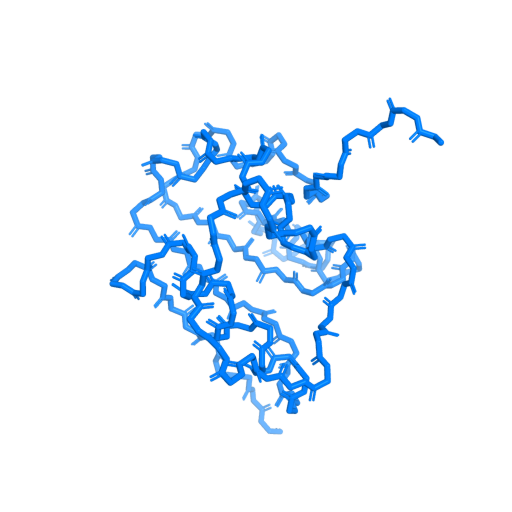1
ATOM 669 C CA . GLY A 1 86 ? 6.333 -10.624 -7.855 1.00 94.88 86 GLY A CA 1
ATOM 670 C C . GLY A 1 86 ? 7.826 -10.486 -8.176 1.00 94.88 86 GLY A C 1
ATOM 671 O O . GLY A 1 86 ? 8.592 -11.421 -7.923 1.00 94.88 86 GLY A O 1
ATOM 672 N N . ASP A 1 87 ? 8.246 -9.356 -8.733 1.00 95.44 87 ASP A N 1
ATOM 673 C CA . ASP A 1 87 ? 9.587 -9.087 -9.232 1.00 95.44 87 ASP A CA 1
ATOM 674 C C . ASP A 1 87 ? 10.432 -8.258 -8.229 1.00 95.44 87 ASP A C 1
ATOM 676 O O . ASP A 1 87 ? 9.969 -7.925 -7.132 1.00 95.44 87 ASP A O 1
ATOM 680 N N . PRO A 1 88 ? 11.723 -7.981 -8.509 1.00 96.25 88 PRO A N 1
ATOM 681 C CA . PRO A 1 88 ? 12.568 -7.253 -7.562 1.00 96.25 88 PRO A CA 1
ATOM 682 C C . PRO A 1 88 ? 12.086 -5.822 -7.227 1.00 96.25 88 PRO A C 1
ATOM 684 O O . PRO A 1 88 ? 12.130 -5.474 -6.042 1.00 96.25 88 PRO A O 1
ATOM 687 N N . PRO A 1 89 ? 11.621 -4.992 -8.185 1.00 97.38 89 PRO A N 1
ATOM 688 C CA . PRO A 1 89 ? 10.971 -3.715 -7.879 1.00 97.38 89 PRO A CA 1
ATOM 689 C C . PRO A 1 89 ? 9.735 -3.852 -6.983 1.00 97.38 89 PRO A C 1
ATOM 691 O O . PRO A 1 89 ? 9.678 -3.193 -5.940 1.00 97.38 89 PRO A O 1
ATOM 694 N N . GLY A 1 90 ? 8.794 -4.742 -7.304 1.00 97.50 90 GLY A N 1
ATOM 695 C CA . GLY A 1 90 ? 7.588 -4.945 -6.500 1.00 97.50 90 GLY A CA 1
ATOM 696 C C . GLY A 1 90 ? 7.911 -5.420 -5.080 1.00 97.50 90 GLY A C 1
ATOM 697 O O . GLY A 1 90 ? 7.318 -4.961 -4.097 1.00 97.50 90 GLY A O 1
ATOM 698 N N . GLN A 1 91 ? 8.943 -6.254 -4.915 1.00 96.69 91 GLN A N 1
ATOM 699 C CA . GLN A 1 91 ? 9.458 -6.637 -3.596 1.00 96.69 91 GLN A CA 1
ATOM 700 C C . GLN A 1 91 ? 10.061 -5.454 -2.827 1.00 96.69 91 GLN A C 1
ATOM 702 O O . GLN A 1 91 ? 9.885 -5.365 -1.607 1.00 96.69 91 GLN A O 1
ATOM 707 N N . ALA A 1 92 ? 10.761 -4.550 -3.517 1.00 97.62 92 ALA A N 1
ATOM 708 C CA . ALA A 1 92 ? 11.291 -3.333 -2.918 1.00 97.62 92 ALA A CA 1
ATOM 709 C C . ALA A 1 92 ? 10.173 -2.366 -2.505 1.00 97.62 92 ALA A C 1
ATOM 711 O O . ALA A 1 92 ? 10.263 -1.766 -1.433 1.00 97.62 92 ALA A O 1
ATOM 712 N N . LEU A 1 93 ? 9.109 -2.254 -3.307 1.00 98.06 93 LEU A N 1
ATOM 713 C CA . LEU A 1 93 ? 7.921 -1.476 -2.963 1.00 98.06 93 LEU A CA 1
ATOM 714 C C . LEU A 1 93 ? 7.274 -2.008 -1.683 1.00 98.06 93 LEU A C 1
ATOM 716 O O . LEU A 1 93 ? 7.094 -1.247 -0.736 1.00 98.06 93 LEU A O 1
ATOM 720 N N . ALA A 1 94 ? 6.985 -3.312 -1.620 1.00 98.12 94 ALA A N 1
ATOM 721 C CA . ALA A 1 94 ? 6.384 -3.929 -0.437 1.00 98.12 94 ALA A CA 1
ATOM 722 C C . ALA A 1 94 ? 7.207 -3.658 0.833 1.00 98.12 94 ALA A C 1
ATOM 724 O O . ALA A 1 94 ? 6.661 -3.338 1.887 1.00 98.12 94 ALA A O 1
ATOM 725 N N . GLU A 1 95 ? 8.531 -3.737 0.736 1.00 97.75 95 GLU A N 1
ATOM 726 C CA . GLU A 1 95 ? 9.410 -3.443 1.862 1.00 97.75 95 GLU A CA 1
ATOM 727 C C . GLU A 1 95 ? 9.331 -1.970 2.301 1.00 97.75 95 GLU A C 1
ATOM 729 O O . GLU A 1 95 ? 9.218 -1.681 3.494 1.00 97.75 95 GLU A O 1
ATOM 734 N N . GLU A 1 96 ? 9.356 -1.025 1.362 1.00 97.75 96 GLU A N 1
ATOM 735 C CA . GLU A 1 96 ? 9.274 0.407 1.668 1.00 97.75 96 GLU A CA 1
ATOM 736 C C . GLU A 1 96 ? 7.908 0.811 2.241 1.00 97.75 96 GLU A C 1
ATOM 738 O O . GLU A 1 96 ? 7.858 1.653 3.145 1.00 97.75 96 GLU A O 1
ATOM 743 N N . LEU A 1 97 ? 6.827 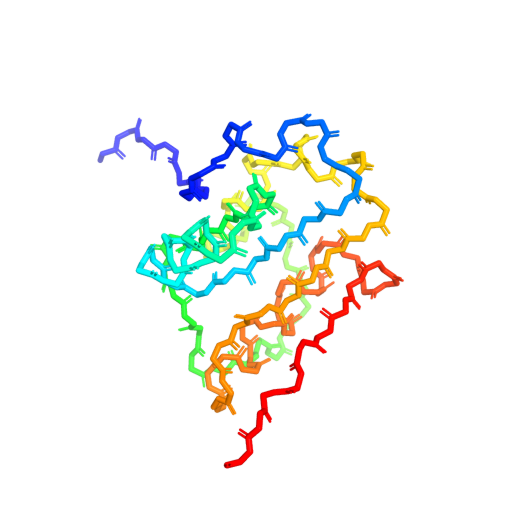0.173 1.778 1.00 97.88 97 LEU A N 1
ATOM 744 C CA . LEU A 1 97 ? 5.488 0.305 2.352 1.00 97.88 97 LEU A CA 1
ATOM 745 C C . LEU A 1 97 ? 5.464 -0.225 3.792 1.00 97.88 97 LEU A C 1
ATOM 747 O O . LEU A 1 97 ? 5.054 0.492 4.704 1.00 97.88 97 LEU A O 1
ATOM 751 N N . ALA A 1 98 ? 5.972 -1.439 4.028 1.00 97.88 98 ALA A N 1
ATOM 752 C CA . ALA A 1 98 ? 5.973 -2.062 5.352 1.00 97.88 98 ALA A CA 1
ATOM 753 C C . ALA A 1 98 ? 6.762 -1.250 6.391 1.00 97.88 98 ALA A C 1
ATOM 755 O O . ALA A 1 98 ? 6.348 -1.136 7.545 1.00 97.88 98 ALA A O 1
ATOM 756 N N . ARG A 1 99 ? 7.882 -0.640 5.984 1.00 96.69 99 ARG A N 1
ATOM 757 C CA . ARG A 1 99 ? 8.696 0.235 6.846 1.00 96.69 99 ARG A CA 1
ATOM 758 C C . ARG A 1 99 ? 7.940 1.465 7.358 1.00 96.69 99 ARG A C 1
ATOM 760 O O . ARG A 1 99 ? 8.277 1.953 8.431 1.00 96.69 99 ARG A O 1
ATOM 767 N N . ARG A 1 100 ? 6.957 1.963 6.603 1.00 96.62 100 ARG A N 1
ATOM 768 C CA . ARG A 1 100 ? 6.199 3.191 6.909 1.00 96.62 100 ARG A CA 1
ATOM 769 C C . ARG A 1 100 ? 4.835 2.914 7.520 1.00 96.62 100 ARG A C 1
ATOM 771 O O . ARG A 1 100 ? 4.374 3.670 8.367 1.00 96.62 100 ARG A O 1
ATOM 778 N N . LEU A 1 101 ? 4.203 1.824 7.098 1.00 96.50 101 LEU A N 1
ATOM 779 C CA . LEU A 1 101 ? 2.876 1.432 7.555 1.00 96.50 101 LEU A CA 1
ATOM 780 C C . LEU A 1 101 ? 2.902 0.635 8.862 1.00 96.50 101 LEU A C 1
ATOM 782 O O . LEU A 1 101 ? 1.853 0.532 9.488 1.00 96.50 101 LEU A O 1
ATOM 786 N N . GLY A 1 102 ? 4.056 0.110 9.282 1.00 96.12 102 GLY A N 1
ATOM 787 C CA . GLY A 1 102 ? 4.187 -0.784 10.436 1.00 96.12 102 GLY A CA 1
ATOM 788 C C . GLY A 1 102 ? 4.262 -2.239 9.980 1.00 96.12 102 GLY A C 1
ATOM 789 O O . GLY A 1 102 ? 3.297 -2.802 9.457 1.00 96.12 102 GLY A O 1
ATOM 790 N N . ARG A 1 103 ? 5.438 -2.855 10.139 1.00 96.50 103 ARG A N 1
ATOM 791 C CA . ARG A 1 103 ? 5.723 -4.206 9.624 1.00 96.50 103 ARG A CA 1
ATOM 792 C C . ARG A 1 103 ? 4.861 -5.276 10.278 1.00 96.50 103 ARG A C 1
ATOM 794 O O . ARG A 1 103 ? 4.510 -6.252 9.631 1.00 96.50 103 ARG A O 1
ATOM 801 N N . GLU A 1 104 ? 4.536 -5.092 11.548 1.00 96.81 104 GLU A N 1
ATOM 802 C CA . GLU A 1 104 ? 3.779 -6.020 12.386 1.00 96.81 104 GLU A CA 1
ATOM 803 C C . GLU A 1 104 ? 2.365 -6.301 11.871 1.00 96.81 104 GLU A C 1
ATOM 805 O O . GLU A 1 104 ? 1.812 -7.359 12.158 1.00 96.81 104 GLU A O 1
ATOM 810 N N . ARG A 1 105 ? 1.805 -5.381 11.081 1.00 96.69 105 ARG A N 1
ATOM 811 C CA . ARG A 1 105 ? 0.479 -5.511 10.465 1.00 96.69 105 ARG A CA 1
ATOM 812 C C . ARG A 1 105 ? 0.520 -5.698 8.948 1.00 96.69 105 ARG A C 1
ATOM 814 O O . ARG A 1 105 ? -0.532 -5.725 8.310 1.00 96.69 105 ARG A O 1
ATOM 821 N N . CYS A 1 106 ? 1.714 -5.822 8.366 1.00 98.38 106 CYS A N 1
ATOM 822 C CA . CYS A 1 106 ? 1.900 -6.019 6.933 1.00 98.38 106 CYS A CA 1
ATOM 823 C C . CYS A 1 106 ? 2.107 -7.500 6.592 1.00 98.38 106 CYS A C 1
ATOM 825 O O . CYS A 1 106 ? 2.997 -8.163 7.122 1.00 98.38 106 CYS A O 1
ATOM 827 N N . TRP A 1 107 ? 1.340 -7.997 5.626 1.00 98.38 107 TRP A N 1
ATOM 828 C CA . TRP A 1 107 ? 1.486 -9.327 5.045 1.00 98.38 107 TRP A CA 1
ATOM 829 C C . TRP A 1 107 ? 1.812 -9.220 3.566 1.00 98.38 107 TRP A C 1
ATOM 831 O O . TRP A 1 107 ? 1.146 -8.497 2.841 1.00 98.38 107 TRP A O 1
ATOM 841 N N . ARG A 1 108 ? 2.811 -9.965 3.095 1.00 97.44 108 ARG A N 1
ATOM 842 C CA . ARG A 1 108 ? 3.196 -9.960 1.681 1.00 97.44 108 ARG A CA 1
ATOM 843 C C . ARG A 1 108 ? 2.584 -11.146 0.948 1.00 97.44 108 ARG A C 1
ATOM 845 O O . ARG A 1 108 ? 2.724 -12.283 1.403 1.00 97.44 108 ARG A O 1
ATOM 852 N N . VAL A 1 109 ? 1.957 -10.885 -0.196 1.00 97.31 109 VAL A N 1
ATOM 853 C CA . VAL A 1 109 ? 1.461 -11.938 -1.088 1.00 97.31 109 VAL A CA 1
ATOM 854 C C . VAL A 1 109 ? 2.641 -12.675 -1.716 1.00 97.31 109 VAL A C 1
ATOM 856 O O . VAL A 1 109 ? 3.654 -12.085 -2.088 1.00 97.31 109 VAL A O 1
ATOM 859 N N . LYS A 1 110 ? 2.515 -13.998 -1.821 1.00 95.56 110 LYS A N 1
ATOM 860 C CA . LYS A 1 110 ? 3.426 -14.834 -2.600 1.00 95.56 110 LYS A CA 1
ATOM 861 C C . LYS A 1 110 ? 2.674 -15.344 -3.821 1.00 95.56 110 LYS A C 1
ATOM 863 O O . LYS A 1 110 ? 1.862 -16.258 -3.700 1.00 95.56 110 LYS A O 1
ATOM 868 N N . TRP A 1 111 ? 2.964 -14.753 -4.971 1.00 93.00 111 TRP A N 1
ATOM 869 C CA . TRP A 1 111 ? 2.367 -15.147 -6.241 1.00 93.00 111 TRP A CA 1
ATOM 870 C C . TRP A 1 111 ? 2.832 -16.545 -6.688 1.00 93.00 111 TRP A C 1
ATOM 872 O O . TRP A 1 111 ? 3.935 -16.977 -6.316 1.00 93.00 111 TRP A O 1
ATOM 882 N N . PRO A 1 112 ? 1.996 -17.283 -7.443 1.00 91.94 112 PRO A N 1
ATOM 883 C CA . PRO A 1 112 ? 2.410 -18.526 -8.084 1.00 91.94 112 PRO A CA 1
ATOM 884 C C . PRO A 1 112 ? 3.557 -18.280 -9.075 1.00 91.94 112 PRO A C 1
ATOM 886 O O . PRO A 1 112 ? 3.785 -17.155 -9.515 1.00 91.94 112 PRO A O 1
ATOM 889 N N . LYS A 1 113 ? 4.300 -19.348 -9.379 1.00 74.81 113 LYS A N 1
ATOM 890 C CA . LYS A 1 113 ? 5.351 -19.334 -10.402 1.00 74.81 113 LYS A CA 1
ATOM 891 C C . LYS A 1 113 ? 4.776 -19.590 -11.783 1.00 74.81 113 LYS A C 1
ATOM 893 O O . LYS A 1 113 ? 3.824 -20.399 -11.852 1.00 74.81 113 LYS A O 1
#

Radius of gyration: 13.28 Å; chains: 1; bounding box: 34×42×26 Å